Protein AF-D7FXI1-F1 (afdb_monomer)

Organism: Ectocarpus siliculosus (NCBI:txid2880)

Radius of gyration: 15.61 Å; Cα contacts (8 Å, |Δi|>4): 429; chains: 1; bounding box: 53×24×47 Å

Mean predicted aligned error: 4.41 Å

Nearest PDB structures (foldseek):
  6s6q-assembly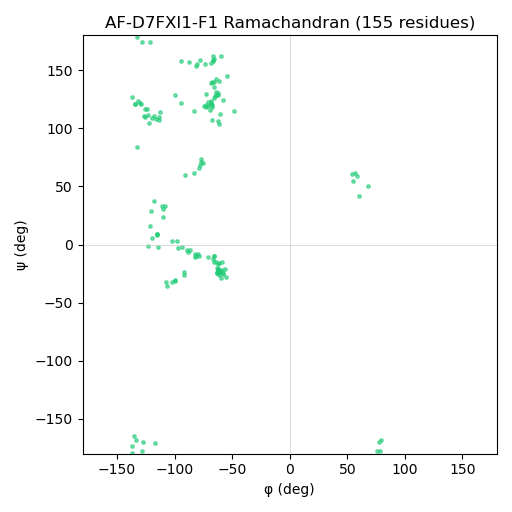2_B  TM=9.957E-01  e=5.526E-11  Arabidopsis thaliana
  3rj0-assembly1_A  TM=9.565E-01  e=4.218E-11  Arabidopsis thaliana
  7odv-assembly1_AAA  TM=9.777E-01  e=1.177E-10  Arabidopsis thaliana
  5gr9-assembly1_B  TM=9.890E-01  e=6.633E-10  Arabidopsis thaliana
  8wed-assembly2_D  TM=7.762E-01  e=1.980E-11  Arabidopsis thaliana

Structure (mmCIF, N/CA/C/O backbone):
data_AF-D7FXI1-F1
#
_entry.id   AF-D7FXI1-F1
#
loop_
_atom_site.group_PDB
_atom_site.id
_atom_site.type_symbol
_atom_site.label_atom_id
_atom_site.label_alt_id
_atom_site.label_comp_id
_atom_site.label_asym_id
_atom_site.label_entity_id
_atom_site.label_seq_id
_atom_site.pdbx_PDB_ins_code
_atom_site.Cartn_x
_atom_site.Cartn_y
_atom_site.Cartn_z
_atom_site.occupancy
_atom_site.B_iso_or_equiv
_atom_site.auth_seq_id
_atom_site.auth_comp_id
_atom_site.auth_asym_id
_atom_site.auth_atom_id
_atom_site.pdbx_PDB_model_num
ATOM 1 N N . MET A 1 1 ? 35.732 -11.806 -15.059 1.00 38.88 1 MET A N 1
ATOM 2 C CA . MET A 1 1 ? 34.429 -11.853 -15.757 1.00 38.88 1 MET A CA 1
ATOM 3 C C . MET A 1 1 ? 33.362 -11.386 -14.783 1.00 38.88 1 MET A C 1
ATOM 5 O O . MET A 1 1 ? 32.902 -12.165 -13.957 1.00 38.88 1 MET A O 1
ATOM 9 N N . SER A 1 2 ? 33.069 -10.089 -14.802 1.00 42.66 2 SER A N 1
ATOM 10 C CA . SER A 1 2 ? 32.024 -9.452 -14.003 1.00 42.66 2 SER A CA 1
ATOM 11 C C . SER A 1 2 ? 30.661 -9.905 -14.518 1.00 42.66 2 SER A C 1
ATOM 13 O O . SER A 1 2 ? 30.314 -9.650 -15.668 1.00 42.66 2 SER A O 1
ATOM 15 N N . ARG A 1 3 ? 29.899 -10.621 -13.687 1.00 44.31 3 ARG A N 1
ATOM 16 C CA . ARG A 1 3 ? 28.478 -10.853 -13.945 1.00 44.31 3 ARG A CA 1
ATOM 17 C C . ARG A 1 3 ? 27.782 -9.504 -13.803 1.00 44.31 3 ARG A C 1
ATOM 19 O O . ARG A 1 3 ? 27.664 -9.003 -12.690 1.00 44.31 3 ARG A O 1
ATOM 26 N N . GLU A 1 4 ? 27.366 -8.914 -14.916 1.00 43.38 4 GLU A N 1
ATOM 27 C CA . GLU A 1 4 ? 26.369 -7.850 -14.890 1.00 43.38 4 GLU A CA 1
ATOM 28 C C . GLU A 1 4 ? 25.095 -8.453 -14.297 1.00 43.38 4 GLU A C 1
ATOM 30 O O . GLU A 1 4 ? 24.415 -9.272 -14.921 1.00 43.38 4 GLU A O 1
ATOM 35 N N . PHE A 1 5 ? 24.820 -8.130 -13.035 1.00 47.84 5 PHE A N 1
ATOM 36 C CA . PHE A 1 5 ? 23.515 -8.375 -12.452 1.00 47.84 5 PHE A CA 1
ATOM 37 C C . PHE A 1 5 ? 22.519 -7.574 -13.291 1.00 47.84 5 PHE A C 1
ATOM 39 O O . PHE A 1 5 ? 22.567 -6.348 -13.314 1.00 47.84 5 PHE A O 1
ATOM 46 N N . ARG A 1 6 ? 21.646 -8.258 -14.037 1.00 53.75 6 ARG A N 1
ATOM 47 C CA . ARG A 1 6 ? 20.479 -7.599 -14.619 1.00 53.75 6 ARG A CA 1
ATOM 48 C C . ARG A 1 6 ? 19.633 -7.104 -13.450 1.00 53.75 6 ARG A C 1
ATOM 50 O O . ARG A 1 6 ? 19.018 -7.916 -12.764 1.00 53.75 6 ARG A O 1
ATOM 57 N N . ASN A 1 7 ? 19.648 -5.796 -13.230 1.00 55.88 7 ASN A N 1
ATOM 58 C CA . ASN A 1 7 ? 18.739 -5.087 -12.338 1.00 55.88 7 ASN A CA 1
ATOM 59 C C . ASN A 1 7 ? 17.300 -5.539 -12.648 1.00 55.88 7 ASN A C 1
ATOM 61 O O . ASN A 1 7 ? 16.819 -5.344 -13.767 1.00 55.88 7 ASN A O 1
ATOM 65 N N . CYS A 1 8 ? 16.639 -6.206 -11.699 1.00 80.31 8 CYS A N 1
ATOM 66 C CA . CYS A 1 8 ? 15.283 -6.742 -11.853 1.00 80.31 8 CYS A CA 1
ATOM 67 C C . CYS A 1 8 ? 14.268 -5.690 -11.396 1.00 80.31 8 CYS A C 1
ATOM 69 O O . CYS A 1 8 ? 13.505 -5.908 -10.465 1.00 80.31 8 CYS A O 1
ATOM 71 N N . HIS A 1 9 ? 14.276 -4.525 -12.038 1.00 91.19 9 HIS A N 1
ATOM 72 C CA . HIS A 1 9 ? 13.365 -3.437 -11.687 1.00 91.19 9 HIS A CA 1
ATOM 73 C C . HIS A 1 9 ? 12.040 -3.567 -12.441 1.00 91.19 9 HIS A C 1
ATOM 75 O O . HIS A 1 9 ? 11.977 -4.166 -13.519 1.00 91.19 9 HIS A O 1
ATOM 81 N N . ILE A 1 10 ? 10.983 -2.957 -11.904 1.00 94.94 10 ILE A N 1
ATOM 82 C CA . ILE A 1 10 ? 9.711 -2.812 -12.617 1.00 94.94 10 ILE A CA 1
ATOM 83 C C . ILE A 1 10 ? 9.916 -1.792 -13.754 1.00 94.94 10 ILE A C 1
ATOM 85 O O . ILE A 1 10 ? 10.260 -0.640 -13.481 1.00 94.94 10 ILE A O 1
ATOM 89 N N . PRO A 1 11 ? 9.726 -2.168 -15.032 1.00 94.94 11 PRO A N 1
ATOM 90 C CA . PRO A 1 11 ? 9.913 -1.234 -16.132 1.00 94.94 11 PRO A CA 1
ATOM 91 C C . PRO A 1 11 ? 8.764 -0.223 -16.176 1.00 94.94 11 PRO A C 1
ATOM 93 O O . PRO A 1 11 ? 7.593 -0.601 -16.205 1.00 94.94 11 PRO A O 1
ATOM 96 N N . ARG A 1 12 ? 9.098 1.071 -16.250 1.00 96.12 12 ARG A N 1
ATOM 97 C CA . ARG A 1 12 ? 8.115 2.170 -16.332 1.00 96.12 12 ARG A CA 1
ATOM 98 C C . ARG A 1 12 ? 7.126 2.035 -17.494 1.00 96.12 12 ARG A C 1
ATOM 100 O O . ARG A 1 12 ? 5.996 2.487 -17.390 1.00 96.12 12 ARG A O 1
ATOM 107 N N . GLN A 1 13 ? 7.537 1.365 -18.573 1.00 96.94 13 GLN A N 1
ATOM 108 C CA . GLN A 1 13 ? 6.730 1.113 -19.770 1.00 96.94 13 GLN A CA 1
ATOM 109 C C . GLN A 1 13 ? 5.490 0.258 -19.483 1.00 96.94 13 GLN A C 1
ATOM 111 O O . GLN A 1 13 ? 4.565 0.243 -20.286 1.00 96.94 13 GLN A O 1
ATOM 116 N N . LEU A 1 14 ? 5.430 -0.437 -18.339 1.00 96.19 14 LEU A N 1
ATOM 117 C CA . LEU A 1 14 ? 4.184 -1.079 -17.921 1.00 96.19 14 LEU A CA 1
ATOM 118 C C . LEU A 1 14 ? 3.050 -0.066 -17.754 1.00 96.19 14 LEU A C 1
ATOM 120 O O . LEU A 1 14 ? 1.912 -0.438 -17.996 1.00 96.19 14 LEU A O 1
ATOM 124 N N . GLY A 1 15 ? 3.348 1.194 -17.421 1.00 95.69 15 GLY A N 1
ATOM 125 C CA . GLY A 1 15 ? 2.360 2.271 -17.339 1.00 95.69 15 GLY A CA 1
ATOM 126 C C . GLY A 1 15 ? 1.681 2.621 -18.667 1.00 95.69 15 GLY A C 1
ATOM 127 O O . GLY A 1 15 ? 0.631 3.256 -18.657 1.00 95.69 15 GLY A O 1
ATOM 128 N N . ASP A 1 16 ? 2.227 2.177 -19.804 1.00 97.31 16 ASP A N 1
ATOM 129 C CA . ASP A 1 16 ? 1.644 2.422 -21.130 1.00 97.31 16 ASP A CA 1
ATOM 130 C C . ASP A 1 16 ? 0.524 1.416 -21.471 1.00 97.31 16 ASP A C 1
ATOM 132 O O . ASP A 1 16 ? -0.189 1.566 -22.465 1.00 97.31 16 ASP A O 1
ATOM 136 N N . LEU A 1 17 ? 0.336 0.379 -20.645 1.00 96.62 17 LEU A N 1
ATOM 137 C CA . LEU A 1 17 ? -0.653 -0.679 -20.852 1.00 96.62 17 LEU A CA 1
ATOM 138 C C . LEU A 1 17 ? -2.043 -0.253 -20.355 1.00 96.62 17 LEU A C 1
ATOM 140 O O . LEU A 1 17 ? -2.614 -0.884 -19.474 1.00 96.62 17 LEU A O 1
ATOM 144 N N . GLY A 1 18 ? -2.618 0.804 -20.931 1.00 93.44 18 GLY A N 1
ATOM 145 C CA . GLY A 1 18 ? -3.852 1.437 -20.430 1.00 93.44 18 GLY A CA 1
ATOM 146 C C . GLY A 1 18 ? -5.102 0.543 -20.331 1.00 93.44 18 GLY A C 1
ATOM 147 O O . GLY A 1 18 ? -6.059 0.923 -19.664 1.00 93.44 18 GLY A O 1
ATOM 148 N N . ALA A 1 19 ? -5.102 -0.637 -20.962 1.00 97.69 19 ALA A N 1
ATOM 149 C CA . ALA A 1 19 ? -6.176 -1.634 -20.873 1.00 97.69 19 ALA A CA 1
ATOM 150 C C . ALA A 1 19 ? -5.898 -2.759 -19.853 1.00 97.69 19 ALA A C 1
ATOM 152 O O . ALA A 1 19 ? -6.658 -3.721 -19.775 1.00 97.69 19 ALA A O 1
ATOM 153 N N . LEU A 1 20 ? -4.785 -2.698 -19.117 1.00 98.25 20 LEU A N 1
ATOM 154 C CA . LEU A 1 20 ? -4.403 -3.735 -18.167 1.00 98.25 20 LEU A CA 1
ATOM 155 C C . LEU A 1 20 ? -5.297 -3.678 -16.924 1.00 98.25 20 LEU A C 1
ATOM 157 O O . LEU A 1 20 ? -5.278 -2.697 -16.189 1.00 98.25 20 LEU A O 1
ATOM 161 N N . GLU A 1 21 ? -6.030 -4.759 -16.667 1.00 98.56 21 GLU A N 1
ATOM 162 C CA . GLU A 1 21 ? -6.908 -4.882 -15.493 1.00 98.56 21 GLU A CA 1
ATOM 163 C C . GLU A 1 21 ? -6.205 -5.531 -14.295 1.00 98.56 21 GLU A C 1
ATOM 165 O O . GLU A 1 21 ? -6.545 -5.279 -13.142 1.00 98.56 21 GLU A O 1
ATOM 170 N N . THR A 1 22 ? -5.191 -6.363 -14.539 1.00 98.69 22 THR A N 1
ATOM 171 C CA . THR A 1 22 ? -4.444 -7.052 -13.482 1.00 98.69 22 THR A CA 1
ATOM 172 C C . THR A 1 22 ? -2.950 -7.023 -13.764 1.00 98.69 22 THR A C 1
ATOM 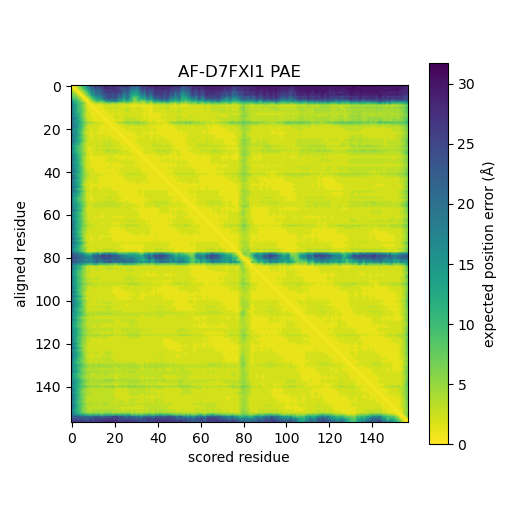174 O O . THR A 1 22 ? -2.497 -7.472 -14.816 1.00 98.69 22 THR A O 1
ATOM 177 N N . LEU A 1 23 ? -2.176 -6.565 -12.781 1.00 98.50 23 LEU A N 1
ATOM 178 C CA . LEU A 1 23 ? -0.721 -6.628 -12.770 1.00 98.50 23 LEU A CA 1
ATOM 179 C C . LEU A 1 23 ? -0.266 -7.401 -11.532 1.00 98.50 23 LEU A C 1
ATOM 181 O O . LEU A 1 23 ? -0.290 -6.889 -10.412 1.00 98.50 23 LEU A O 1
ATOM 185 N N . ASN A 1 24 ? 0.162 -8.646 -11.738 1.00 98.38 24 ASN A N 1
ATOM 186 C CA . ASN A 1 24 ? 0.680 -9.497 -10.674 1.00 98.38 24 ASN A CA 1
ATOM 18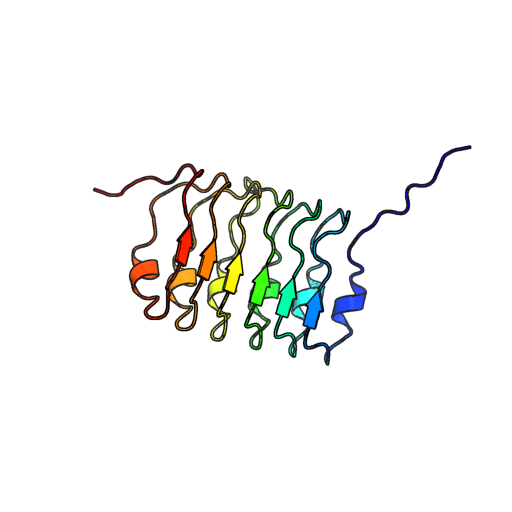7 C C . ASN A 1 24 ? 2.170 -9.772 -10.885 1.00 98.38 24 ASN A C 1
ATOM 189 O O . ASN A 1 24 ? 2.554 -10.544 -11.760 1.00 98.38 24 ASN A O 1
ATOM 193 N N . LEU A 1 25 ? 2.990 -9.141 -10.053 1.00 97.81 25 LEU A N 1
ATOM 194 C CA . LEU A 1 25 ? 4.438 -9.312 -9.985 1.00 97.81 25 LEU A CA 1
ATOM 195 C C . LEU A 1 25 ? 4.886 -9.775 -8.590 1.00 97.81 25 LEU A C 1
ATOM 197 O O . LEU A 1 25 ? 6.069 -9.682 -8.249 1.00 97.81 25 LEU A O 1
ATOM 201 N N . GLY A 1 26 ? 3.955 -10.259 -7.764 1.00 97.38 26 GLY A N 1
ATOM 202 C CA . GLY A 1 26 ? 4.268 -10.701 -6.413 1.00 97.38 26 GLY A CA 1
ATOM 203 C C . GLY A 1 26 ? 5.162 -11.944 -6.386 1.00 97.38 26 GLY A C 1
ATOM 204 O O . GLY A 1 26 ? 5.210 -12.700 -7.356 1.00 97.38 26 GLY A O 1
ATOM 205 N N . PHE A 1 27 ? 5.843 -12.171 -5.261 1.00 97.44 27 PHE A N 1
ATOM 206 C CA . PHE A 1 27 ? 6.736 -13.320 -5.037 1.00 97.44 27 PHE A CA 1
ATOM 207 C C . PHE A 1 27 ? 7.908 -13.403 -6.024 1.00 97.44 27 PHE A C 1
ATOM 209 O O . PHE A 1 27 ? 8.275 -14.482 -6.496 1.00 97.44 27 PHE A O 1
ATOM 216 N N . ASN A 1 28 ? 8.517 -12.260 -6.325 1.00 96.50 28 ASN A N 1
ATOM 217 C CA . ASN A 1 28 ? 9.703 -12.180 -7.168 1.00 96.50 28 ASN A CA 1
ATOM 218 C C . ASN A 1 28 ? 10.899 -11.628 -6.374 1.00 96.50 28 ASN A C 1
ATOM 220 O O . ASN A 1 28 ? 10.895 -11.523 -5.149 1.00 96.50 28 ASN A O 1
ATOM 224 N N . LYS A 1 29 ? 11.987 -11.334 -7.086 1.00 95.56 29 LYS A N 1
ATOM 225 C CA . LYS A 1 29 ? 13.181 -10.676 -6.538 1.00 95.56 29 LYS A CA 1
ATOM 226 C C . LYS A 1 29 ? 13.325 -9.266 -7.106 1.00 95.56 29 LYS A C 1
ATOM 228 O O . LYS A 1 29 ? 14.447 -8.843 -7.369 1.00 95.56 29 LYS A O 1
ATOM 233 N N . LEU A 1 30 ? 12.197 -8.601 -7.371 1.00 96.00 30 LEU A N 1
ATOM 234 C CA . LEU A 1 30 ? 12.215 -7.268 -7.954 1.00 96.00 30 LEU A CA 1
ATOM 235 C C . LEU A 1 30 ? 12.795 -6.273 -6.956 1.00 96.00 30 LEU A C 1
ATOM 237 O O . LEU A 1 30 ? 12.505 -6.357 -5.763 1.00 96.00 30 LEU A O 1
ATOM 241 N N . ASP A 1 31 ? 13.612 -5.358 -7.451 1.00 94.31 31 ASP A N 1
ATOM 242 C CA . ASP A 1 31 ? 14.301 -4.332 -6.678 1.00 94.31 31 ASP A CA 1
ATOM 243 C C . ASP A 1 31 ? 14.068 -2.934 -7.269 1.00 94.31 31 ASP A C 1
ATOM 245 O O . ASP A 1 31 ? 13.428 -2.769 -8.311 1.00 94.31 31 ASP A O 1
ATOM 249 N N . GLY A 1 32 ? 14.560 -1.913 -6.570 1.00 93.25 32 GLY A N 1
ATOM 250 C CA . GLY A 1 32 ? 14.354 -0.517 -6.943 1.00 93.25 32 GLY A CA 1
ATOM 251 C C . GLY A 1 32 ? 12.965 0.012 -6.578 1.00 93.25 32 GLY A C 1
ATOM 252 O O . GLY A 1 32 ? 12.213 -0.612 -5.831 1.00 93.25 32 GLY A O 1
ATOM 253 N N . ALA A 1 33 ? 12.651 1.203 -7.087 1.00 95.00 33 ALA A N 1
ATOM 254 C CA . ALA A 1 33 ? 11.418 1.912 -6.761 1.00 95.00 33 ALA A CA 1
ATOM 255 C C . ALA A 1 33 ? 10.212 1.429 -7.570 1.00 95.00 33 ALA A C 1
ATOM 257 O O . ALA A 1 33 ? 10.344 0.979 -8.710 1.00 95.00 33 ALA A O 1
ATOM 258 N N . ILE A 1 34 ? 9.021 1.596 -6.993 1.00 96.81 34 ILE A N 1
ATOM 259 C CA . ILE A 1 34 ? 7.762 1.460 -7.729 1.00 96.81 34 ILE A CA 1
ATOM 260 C C . ILE A 1 34 ? 7.669 2.641 -8.716 1.00 96.81 34 ILE A C 1
ATOM 262 O O . ILE A 1 34 ? 7.695 3.791 -8.274 1.00 96.81 34 ILE A O 1
ATOM 266 N N . PRO A 1 35 ? 7.563 2.408 -10.038 1.00 96.88 35 PRO A N 1
ATOM 267 C CA . PRO A 1 35 ? 7.457 3.490 -11.012 1.00 96.88 35 PRO A CA 1
ATOM 268 C C . PRO A 1 35 ? 6.153 4.269 -10.834 1.00 96.88 35 PRO A C 1
ATOM 270 O O . PRO A 1 35 ? 5.078 3.675 -10.716 1.00 96.88 35 PRO A O 1
ATOM 273 N N . LEU A 1 36 ? 6.230 5.601 -10.869 1.00 97.31 36 LEU A N 1
ATOM 274 C CA . LEU A 1 36 ? 5.046 6.465 -10.790 1.00 97.31 36 LEU A CA 1
ATOM 275 C C . LEU A 1 36 ? 4.105 6.265 -11.985 1.00 97.31 36 LEU A C 1
ATOM 277 O O . LEU A 1 36 ? 2.906 6.499 -11.872 1.00 97.31 36 LEU A O 1
ATOM 281 N N . GLU A 1 37 ? 4.643 5.796 -13.115 1.00 98.31 37 GLU A N 1
ATOM 282 C CA . GLU A 1 37 ? 3.913 5.520 -14.350 1.00 98.31 37 GLU A CA 1
ATOM 283 C C . GLU A 1 37 ? 2.868 4.413 -14.183 1.00 98.31 37 GLU A C 1
ATOM 285 O O . GLU A 1 37 ? 1.913 4.370 -14.953 1.00 98.31 37 GLU A O 1
ATOM 290 N N . LEU A 1 38 ? 2.975 3.561 -13.154 1.00 98.38 38 LEU A N 1
ATOM 291 C CA . LEU A 1 38 ? 1.910 2.604 -12.839 1.00 98.38 38 LEU A CA 1
ATOM 292 C C . LEU A 1 38 ? 0.584 3.293 -12.486 1.00 98.38 38 LEU A C 1
ATOM 294 O O . LEU A 1 38 ? -0.461 2.676 -12.655 1.00 98.38 38 LEU A O 1
ATOM 298 N N . GLY A 1 39 ? 0.604 4.564 -12.066 1.00 97.56 39 GLY A N 1
ATOM 299 C CA . GLY A 1 39 ? -0.606 5.368 -11.865 1.00 97.56 39 GLY A CA 1
ATOM 300 C C . GLY A 1 39 ? -1.376 5.696 -13.151 1.00 97.56 39 GLY A C 1
ATOM 301 O O . GLY A 1 39 ? -2.528 6.109 -13.078 1.00 97.56 39 GLY A O 1
ATOM 302 N N . ASN A 1 40 ? -0.791 5.471 -14.335 1.00 98.12 40 ASN A N 1
ATOM 303 C CA . ASN A 1 40 ? -1.466 5.680 -15.622 1.00 98.12 40 ASN A CA 1
ATOM 304 C C . ASN A 1 40 ? -2.411 4.527 -16.007 1.00 98.12 40 ASN A C 1
ATOM 306 O O . ASN A 1 40 ? -3.151 4.632 -16.988 1.00 98.12 40 ASN A O 1
ATOM 310 N N . LEU A 1 41 ? -2.393 3.418 -15.264 1.00 98.19 41 LEU A N 1
ATOM 311 C CA . LEU A 1 41 ? -3.159 2.210 -15.560 1.00 98.19 41 LEU A CA 1
ATOM 312 C C . LEU A 1 41 ? -4.629 2.352 -15.139 1.00 98.19 41 LE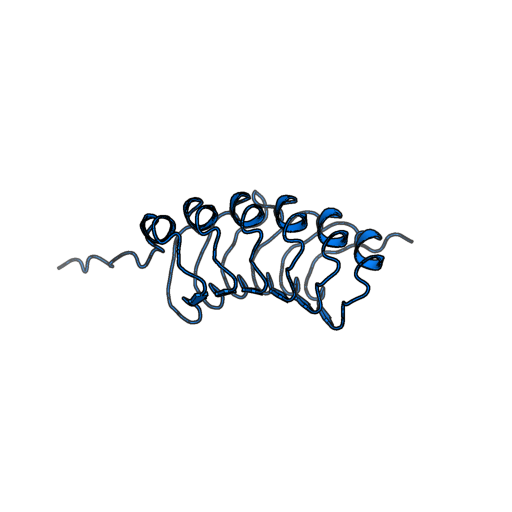U A C 1
ATOM 314 O O . LEU A 1 41 ? -5.103 1.665 -14.243 1.00 98.19 41 LEU A O 1
ATOM 318 N N . ALA A 1 42 ? -5.371 3.247 -15.790 1.00 96.56 42 ALA A N 1
ATOM 319 C CA . ALA A 1 42 ? -6.731 3.621 -15.388 1.00 96.56 42 ALA A CA 1
ATOM 320 C C . ALA A 1 42 ? -7.738 2.450 -15.314 1.00 96.56 42 ALA A C 1
ATOM 322 O O . ALA A 1 42 ? -8.718 2.544 -14.577 1.00 96.56 42 ALA A O 1
ATOM 323 N N . ALA A 1 43 ? -7.507 1.361 -16.057 1.00 98.38 43 ALA A N 1
ATOM 324 C CA . ALA A 1 43 ? -8.336 0.152 -16.032 1.00 98.38 43 ALA A CA 1
ATOM 325 C C . ALA A 1 43 ? -7.943 -0.860 -14.936 1.00 98.38 43 ALA A C 1
ATOM 327 O O . ALA A 1 43 ? -8.611 -1.883 -14.788 1.00 98.38 43 ALA A O 1
ATOM 328 N N . LEU A 1 44 ? -6.865 -0.612 -14.183 1.00 98.75 44 LEU A N 1
ATOM 329 C CA . LEU A 1 44 ? -6.292 -1.584 -13.257 1.00 98.75 44 LEU A CA 1
ATOM 330 C C . LEU A 1 44 ? -7.196 -1.801 -12.044 1.00 98.75 44 LEU A C 1
ATOM 332 O O . LEU A 1 44 ? -7.482 -0.875 -11.290 1.00 98.75 44 LEU A O 1
ATOM 336 N N . GLN A 1 45 ? -7.577 -3.056 -11.838 1.00 98.81 45 GLN A N 1
ATOM 337 C CA . GLN A 1 45 ? -8.406 -3.531 -10.732 1.00 98.81 45 GLN A CA 1
ATOM 338 C C . GLN A 1 45 ? -7.565 -4.227 -9.658 1.00 98.81 45 GLN A C 1
ATOM 340 O O . GLN A 1 45 ? -7.864 -4.126 -8.469 1.00 98.81 45 GLN A O 1
ATOM 345 N N . ALA A 1 46 ? -6.474 -4.892 -10.047 1.00 98.88 46 ALA A N 1
ATOM 346 C CA . ALA A 1 46 ? -5.596 -5.589 -9.113 1.00 98.88 46 ALA A CA 1
ATOM 347 C C . ALA A 1 46 ? -4.114 -5.305 -9.381 1.00 98.88 46 ALA A C 1
ATOM 349 O O . ALA A 1 46 ? -3.583 -5.633 -10.445 1.00 98.88 46 ALA A O 1
ATOM 350 N N . LEU A 1 47 ? -3.432 -4.764 -8.370 1.00 98.88 47 LEU A N 1
ATOM 351 C CA . LEU A 1 47 ? -1.988 -4.562 -8.346 1.00 98.88 47 LEU A CA 1
ATOM 352 C C . LEU A 1 47 ? -1.368 -5.372 -7.205 1.00 98.88 47 LEU A C 1
ATOM 354 O O . LEU A 1 47 ? -1.538 -5.047 -6.027 1.00 98.88 47 LEU A O 1
ATOM 358 N N . ASN A 1 48 ? -0.615 -6.415 -7.553 1.00 98.81 48 ASN A N 1
ATOM 359 C CA . ASN A 1 48 ? 0.137 -7.212 -6.590 1.00 98.81 48 ASN A CA 1
ATOM 360 C C . ASN A 1 48 ? 1.641 -7.096 -6.842 1.00 98.81 48 ASN A C 1
ATOM 362 O O . ASN A 1 48 ? 2.163 -7.680 -7.790 1.00 98.81 48 ASN A O 1
ATOM 366 N N . LEU A 1 49 ? 2.329 -6.382 -5.954 1.00 98.62 49 LEU A N 1
ATOM 367 C CA . LEU A 1 49 ? 3.787 -6.245 -5.910 1.00 98.62 49 LEU A CA 1
ATOM 368 C C . LEU A 1 49 ? 4.384 -6.855 -4.631 1.00 98.62 49 LEU A C 1
ATOM 370 O O . LEU A 1 49 ? 5.572 -6.674 -4.352 1.00 98.62 49 LEU A O 1
ATOM 374 N N . GLY A 1 50 ? 3.574 -7.555 -3.832 1.00 98.44 50 GLY A N 1
ATOM 375 C CA . GLY A 1 50 ? 4.002 -8.062 -2.536 1.00 98.44 50 GLY A CA 1
ATOM 376 C C . GLY A 1 50 ? 5.081 -9.143 -2.632 1.00 98.44 50 GLY A C 1
ATOM 377 O O . GLY A 1 50 ? 5.198 -9.822 -3.650 1.00 98.44 50 GLY A O 1
ATOM 378 N N . TRP A 1 51 ? 5.844 -9.341 -1.559 1.00 98.38 51 TRP A N 1
ATOM 379 C CA . TRP A 1 51 ? 6.937 -10.318 -1.492 1.00 98.38 51 TRP A CA 1
ATOM 380 C C . TRP A 1 51 ? 8.008 -10.072 -2.563 1.00 98.38 51 TRP A C 1
ATOM 382 O O . TRP A 1 51 ? 8.275 -10.929 -3.408 1.00 98.38 51 TRP A O 1
ATOM 392 N N . ASN A 1 52 ? 8.606 -8.884 -2.528 1.00 97.81 52 ASN A N 1
ATOM 393 C CA . ASN A 1 52 ? 9.720 -8.470 -3.380 1.00 97.81 52 ASN A CA 1
ATOM 394 C C . ASN A 1 52 ? 10.794 -7.756 -2.529 1.00 97.81 52 ASN A C 1
ATOM 396 O O . ASN A 1 52 ? 10.842 -7.894 -1.307 1.00 97.81 52 ASN A O 1
ATOM 400 N N . GLN A 1 53 ? 11.720 -7.046 -3.171 1.00 96.50 53 GLN A N 1
ATOM 401 C CA . GLN A 1 53 ? 12.750 -6.224 -2.532 1.00 96.50 53 GLN A CA 1
ATOM 402 C C . GLN A 1 53 ? 12.638 -4.753 -2.959 1.00 96.50 53 GLN A C 1
ATOM 404 O O . GLN A 1 53 ? 13.652 -4.054 -3.008 1.00 96.50 53 GLN A O 1
ATOM 409 N N . LEU A 1 54 ? 11.426 -4.302 -3.299 1.00 96.06 54 LEU A N 1
ATOM 410 C CA . LEU A 1 54 ? 11.171 -2.930 -3.731 1.00 96.06 54 LEU A CA 1
ATOM 411 C C . LEU A 1 54 ? 11.481 -1.961 -2.592 1.00 96.06 54 LEU A C 1
ATOM 413 O O . LEU A 1 54 ? 11.204 -2.265 -1.433 1.00 96.06 54 LEU A O 1
ATOM 417 N N . SER A 1 55 ? 12.045 -0.810 -2.927 1.00 94.12 55 SER A N 1
ATOM 418 C CA . SER A 1 55 ? 12.455 0.226 -1.978 1.00 94.12 55 SER A CA 1
ATOM 419 C C . SER A 1 55 ? 11.982 1.607 -2.424 1.00 94.12 55 SER A C 1
ATOM 421 O O . SER A 1 55 ? 11.359 1.747 -3.476 1.00 94.12 55 SER A O 1
ATOM 423 N N . GLY A 1 56 ? 12.262 2.643 -1.638 1.00 92.81 56 GLY A N 1
ATOM 424 C CA . GLY A 1 56 ? 11.762 3.982 -1.920 1.00 92.81 56 GLY A CA 1
ATOM 425 C C . GLY A 1 56 ? 10.305 4.163 -1.493 1.00 92.81 56 GLY A C 1
ATOM 426 O O . GLY A 1 56 ? 9.703 3.326 -0.813 1.00 92.81 56 GLY A O 1
ATOM 427 N N . HIS A 1 57 ? 9.725 5.275 -1.940 1.00 94.44 57 HIS A N 1
ATOM 428 C CA . HIS A 1 57 ? 8.384 5.685 -1.551 1.00 94.44 57 HIS A CA 1
ATOM 429 C C . HIS A 1 57 ? 7.279 4.967 -2.327 1.00 94.44 57 HIS A C 1
ATOM 431 O O . HIS A 1 57 ? 7.452 4.561 -3.477 1.00 94.44 57 HIS A O 1
ATOM 437 N N . ILE A 1 58 ? 6.096 4.894 -1.716 1.00 96.75 58 ILE A N 1
ATOM 438 C CA . ILE A 1 58 ? 4.861 4.544 -2.425 1.00 96.75 58 ILE A CA 1
ATOM 439 C C . ILE A 1 58 ? 4.475 5.750 -3.301 1.00 96.75 58 ILE A C 1
ATOM 441 O O . ILE A 1 58 ? 4.248 6.835 -2.757 1.00 96.75 58 ILE A O 1
ATOM 445 N N . PRO A 1 59 ? 4.378 5.621 -4.637 1.00 96.12 59 PRO A N 1
ATOM 446 C CA . PRO A 1 59 ? 4.004 6.741 -5.492 1.00 96.12 59 PRO A CA 1
ATOM 447 C C . PRO A 1 59 ? 2.571 7.190 -5.209 1.00 96.12 59 PRO A C 1
ATOM 449 O O . PRO A 1 59 ? 1.636 6.392 -5.276 1.00 96.12 59 PRO A O 1
ATOM 452 N N . ARG A 1 60 ? 2.374 8.488 -4.960 1.00 96.88 60 ARG A N 1
ATOM 453 C CA . ARG A 1 60 ? 1.035 9.072 -4.756 1.00 96.88 60 ARG A CA 1
ATOM 454 C C . ARG A 1 60 ? 0.086 8.854 -5.939 1.00 96.88 60 ARG A C 1
ATOM 456 O O . ARG A 1 60 ? -1.122 8.812 -5.750 1.00 96.88 60 ARG A O 1
ATOM 463 N N . GLN A 1 61 ? 0.640 8.681 -7.141 1.00 98.12 61 GLN A N 1
ATOM 464 C CA . GLN A 1 61 ? -0.081 8.414 -8.387 1.00 98.12 61 GLN A CA 1
ATOM 465 C C . GLN A 1 61 ? -0.847 7.089 -8.342 1.00 98.12 61 GLN A C 1
ATOM 467 O O . GLN A 1 61 ? -1.814 6.921 -9.075 1.00 98.12 61 GLN A O 1
ATOM 472 N N . LEU A 1 62 ? -0.480 6.158 -7.451 1.00 98.31 62 LEU A N 1
ATOM 473 C CA . LEU A 1 62 ? -1.302 4.969 -7.223 1.00 98.31 62 LEU A CA 1
ATOM 474 C C . LEU A 1 62 ? -2.700 5.326 -6.699 1.00 98.31 62 LEU A C 1
ATOM 476 O O . LEU A 1 62 ? -3.617 4.544 -6.904 1.00 98.31 62 LEU A O 1
ATOM 480 N N . GLY A 1 63 ? -2.883 6.499 -6.082 1.00 97.88 63 GLY A N 1
ATOM 481 C CA . GLY A 1 63 ? -4.189 7.026 -5.681 1.00 97.88 63 GLY A CA 1
ATOM 482 C C . GLY A 1 63 ? -5.084 7.478 -6.842 1.00 97.88 63 GLY A C 1
ATOM 483 O O . GLY A 1 63 ? -6.267 7.727 -6.621 1.00 97.88 63 GLY A O 1
ATOM 484 N N . ASP A 1 64 ? -4.556 7.565 -8.067 1.00 97.81 64 ASP A N 1
ATOM 485 C CA . ASP A 1 64 ? -5.324 7.933 -9.265 1.00 97.81 64 ASP A CA 1
ATOM 486 C C . ASP A 1 64 ? -5.958 6.703 -9.957 1.00 97.81 64 ASP A C 1
ATOM 488 O O . ASP A 1 64 ? -6.749 6.842 -10.893 1.00 97.81 64 ASP A O 1
ATOM 492 N N . LEU A 1 65 ? -5.671 5.489 -9.468 1.00 98.25 65 LEU A N 1
ATOM 493 C CA . LEU A 1 65 ? -6.201 4.223 -9.984 1.00 98.25 65 LEU A CA 1
ATOM 494 C C . LEU A 1 65 ? -7.649 3.988 -9.526 1.00 98.25 65 LEU A C 1
ATOM 496 O O . LEU A 1 65 ? -7.937 3.123 -8.703 1.00 98.25 65 LEU A O 1
ATOM 500 N N . GLY A 1 66 ? -8.587 4.766 -10.065 1.00 97.25 66 GLY A N 1
ATOM 501 C CA . GLY A 1 66 ? -9.989 4.779 -9.625 1.00 97.25 66 GLY A CA 1
ATOM 502 C C . GLY A 1 66 ? -10.757 3.454 -9.763 1.00 97.25 66 GLY A C 1
ATOM 503 O O . GLY A 1 66 ? -11.807 3.314 -9.139 1.00 97.25 66 GLY A O 1
ATOM 504 N N . ALA A 1 67 ? -10.254 2.496 -10.549 1.00 98.50 67 ALA A N 1
ATOM 505 C CA . ALA A 1 67 ? -10.820 1.152 -10.696 1.00 98.50 67 ALA A CA 1
ATOM 506 C C . ALA A 1 67 ? -10.194 0.108 -9.748 1.00 98.50 67 ALA A C 1
ATOM 508 O O . ALA A 1 67 ? -10.617 -1.045 -9.761 1.00 98.50 67 ALA A O 1
ATOM 509 N N . LEU A 1 68 ? -9.195 0.484 -8.938 1.00 98.81 68 LEU A N 1
ATOM 510 C CA . LEU A 1 68 ? -8.396 -0.460 -8.163 1.00 98.81 68 LEU A CA 1
ATOM 511 C C . LEU A 1 68 ? -9.166 -1.014 -6.961 1.00 98.81 68 LEU A C 1
ATOM 513 O O . LEU A 1 68 ? -9.526 -0.285 -6.037 1.00 98.81 68 LEU A O 1
ATOM 517 N N . GLU A 1 69 ? -9.351 -2.329 -6.949 1.00 98.88 69 GLU A N 1
ATOM 518 C CA . GLU A 1 69 ? -10.016 -3.085 -5.885 1.00 98.88 69 GLU A CA 1
ATOM 519 C C . GLU A 1 69 ? -9.005 -3.752 -4.943 1.00 98.88 69 GLU A C 1
ATOM 521 O O . GLU A 1 69 ? -9.261 -3.901 -3.747 1.00 98.88 69 GLU A O 1
ATOM 526 N N . THR A 1 70 ? -7.833 -4.132 -5.461 1.00 98.94 70 THR A N 1
ATOM 527 C CA . THR A 1 70 ? -6.779 -4.811 -4.697 1.00 98.94 70 THR A CA 1
ATOM 528 C C . THR A 1 70 ? -5.433 -4.121 -4.876 1.00 98.94 70 THR A C 1
ATOM 530 O O . THR A 1 70 ? -4.889 -4.084 -5.980 1.00 98.94 70 THR A O 1
ATOM 533 N N . LEU A 1 71 ? -4.853 -3.661 -3.765 1.00 98.88 71 LEU A N 1
ATOM 534 C CA . LEU A 1 71 ? -3.487 -3.151 -3.695 1.00 98.88 71 LEU A CA 1
ATOM 535 C C . LEU A 1 71 ? -2.680 -3.939 -2.659 1.00 98.88 71 LEU A C 1
ATOM 537 O O . LEU A 1 71 ? -2.906 -3.830 -1.452 1.00 98.88 71 LEU A O 1
ATOM 541 N N . ASN A 1 72 ? -1.709 -4.723 -3.128 1.00 98.88 72 ASN A N 1
ATOM 542 C CA . ASN A 1 72 ? -0.788 -5.455 -2.265 1.00 98.88 72 ASN A CA 1
ATOM 543 C C . ASN A 1 72 ? 0.661 -5.027 -2.514 1.00 98.88 72 ASN A C 1
ATOM 545 O O . ASN A 1 72 ? 1.250 -5.377 -3.536 1.00 98.88 72 ASN A O 1
ATOM 549 N N . LEU A 1 73 ? 1.236 -4.311 -1.548 1.00 98.62 73 LEU A N 1
ATOM 550 C CA . LEU A 1 73 ? 2.640 -3.890 -1.514 1.00 98.62 73 LEU A CA 1
ATOM 551 C C . LEU A 1 73 ? 3.411 -4.541 -0.350 1.00 98.62 73 LEU A C 1
ATOM 553 O O . LEU A 1 73 ? 4.539 -4.145 -0.052 1.00 98.62 73 LEU A O 1
ATOM 557 N N . GLY A 1 74 ? 2.808 -5.515 0.337 1.00 98.31 74 GLY A N 1
ATOM 558 C CA . GLY A 1 74 ? 3.369 -6.071 1.565 1.00 98.31 74 GLY A CA 1
ATOM 559 C C . GLY A 1 74 ? 4.650 -6.883 1.354 1.00 98.31 74 GLY A C 1
ATOM 560 O O . GLY A 1 74 ? 4.863 -7.437 0.280 1.00 98.31 74 GLY A O 1
ATOM 561 N N . PHE A 1 75 ? 5.481 -7.004 2.388 1.00 98.38 75 PHE A N 1
ATOM 562 C CA . PHE A 1 75 ? 6.764 -7.712 2.365 1.00 98.38 75 PHE A CA 1
ATOM 563 C C . PHE A 1 75 ? 7.708 -7.163 1.285 1.00 98.38 75 PHE A C 1
ATOM 565 O O . PHE A 1 75 ? 8.081 -7.867 0.346 1.00 98.38 75 PHE A O 1
ATOM 572 N N . ASN A 1 76 ? 8.058 -5.886 1.428 1.00 97.75 76 ASN A N 1
ATOM 573 C CA . ASN A 1 76 ? 9.052 -5.162 0.634 1.00 97.75 76 ASN A CA 1
ATOM 574 C C . ASN A 1 76 ? 9.978 -4.367 1.585 1.00 97.75 76 ASN A C 1
ATOM 576 O O . ASN A 1 76 ? 9.990 -4.606 2.791 1.00 97.75 76 ASN A O 1
ATOM 580 N N . LYS A 1 77 ? 10.799 -3.462 1.047 1.00 95.62 77 LYS A N 1
ATOM 581 C CA . LYS A 1 77 ? 11.721 -2.579 1.784 1.00 95.62 77 LYS A CA 1
ATOM 582 C C . LYS A 1 77 ? 11.352 -1.104 1.574 1.00 95.62 77 LYS A C 1
ATOM 584 O O . LYS A 1 77 ? 12.229 -0.266 1.375 1.00 95.62 77 LYS A O 1
ATOM 589 N N . LEU A 1 78 ? 10.054 -0.799 1.504 1.00 95.31 78 LEU A N 1
ATOM 590 C CA . LEU A 1 78 ? 9.576 0.572 1.292 1.00 95.31 78 LEU A CA 1
ATOM 591 C C . LEU A 1 78 ? 9.908 1.402 2.540 1.00 95.31 78 LEU A C 1
ATOM 593 O O . LEU A 1 78 ? 9.456 1.057 3.634 1.00 95.31 78 LEU A O 1
ATOM 597 N N . ASP A 1 79 ? 10.735 2.436 2.379 1.00 81.62 79 ASP A N 1
ATOM 598 C CA . ASP A 1 79 ? 11.458 3.116 3.456 1.00 81.62 79 ASP A CA 1
ATOM 599 C C . ASP A 1 79 ? 10.714 4.347 3.979 1.00 81.62 79 ASP A C 1
ATOM 601 O O . ASP A 1 79 ? 10.381 5.288 3.265 1.00 81.62 79 ASP A O 1
ATOM 605 N N . GLY A 1 80 ? 10.418 4.332 5.274 1.00 59.94 80 GLY A N 1
ATOM 606 C CA . GLY A 1 80 ? 9.389 5.182 5.836 1.00 59.94 80 GLY A CA 1
ATOM 607 C C . GLY A 1 80 ? 9.808 6.536 6.379 1.00 59.94 80 GLY A C 1
ATOM 608 O O . GLY A 1 80 ? 8.937 7.399 6.432 1.00 59.94 80 GLY A O 1
ATOM 609 N N . GLU A 1 81 ? 11.064 6.780 6.782 1.00 49.28 81 GLU A N 1
ATOM 610 C CA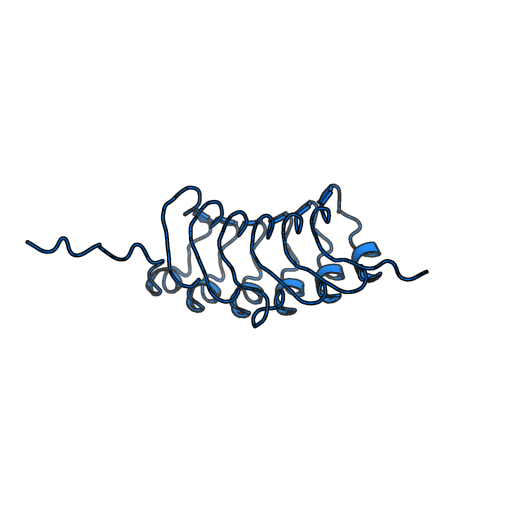 . GLU A 1 81 ? 11.453 8.079 7.391 1.00 49.28 81 GLU A CA 1
ATOM 611 C C . GLU A 1 81 ? 11.290 9.268 6.422 1.00 49.28 81 GLU A C 1
ATOM 613 O O . GLU A 1 81 ? 11.078 10.397 6.861 1.00 49.28 81 GLU A O 1
ATOM 618 N N . LEU A 1 82 ? 11.315 9.015 5.107 1.00 60.59 82 LEU A N 1
ATOM 619 C CA . LEU A 1 82 ? 11.014 9.996 4.054 1.00 60.59 82 LEU A CA 1
ATOM 620 C C . LEU A 1 82 ? 9.744 9.665 3.249 1.00 60.59 82 LEU A C 1
ATOM 622 O O . LEU A 1 82 ? 9.369 10.444 2.371 1.00 60.59 82 LEU A O 1
ATOM 626 N N . SER A 1 83 ? 9.071 8.544 3.531 1.00 68.81 83 SER A N 1
ATOM 627 C CA . SER A 1 83 ? 7.876 8.109 2.803 1.00 68.81 83 SER A CA 1
ATOM 628 C C . SER A 1 83 ? 6.743 7.686 3.744 1.00 68.81 83 SER A C 1
ATOM 630 O O . SER A 1 83 ? 6.548 6.489 3.980 1.00 68.81 83 SER A O 1
ATOM 632 N N . PRO A 1 84 ? 5.931 8.636 4.240 1.00 89.06 84 PRO A N 1
ATOM 633 C CA . PRO A 1 84 ? 4.652 8.292 4.849 1.00 89.06 84 PRO A CA 1
ATOM 634 C C . PRO A 1 84 ? 3.756 7.560 3.840 1.00 89.06 84 PRO A C 1
ATOM 636 O O . PRO A 1 84 ? 3.948 7.647 2.623 1.00 89.06 84 PRO A O 1
ATOM 639 N N . ILE A 1 85 ? 2.735 6.866 4.343 1.00 96.50 85 ILE A N 1
ATOM 640 C CA . ILE A 1 85 ? 1.661 6.350 3.487 1.00 96.50 85 ILE A CA 1
ATOM 641 C C . ILE A 1 85 ? 1.028 7.553 2.752 1.00 96.50 85 ILE A C 1
ATOM 643 O O . ILE A 1 85 ? 0.592 8.491 3.426 1.00 96.50 85 ILE A O 1
ATOM 647 N N . PRO A 1 86 ? 0.958 7.567 1.405 1.00 95.88 86 PRO A N 1
ATOM 648 C CA . PRO A 1 86 ? 0.382 8.691 0.674 1.00 95.88 86 PRO A CA 1
ATOM 649 C C . PRO A 1 86 ? -1.096 8.880 1.013 1.00 95.88 86 PRO A C 1
ATOM 651 O O . PRO A 1 86 ? -1.887 7.935 0.936 1.00 95.88 86 PRO A O 1
ATOM 654 N N . VAL A 1 87 ? -1.484 10.114 1.338 1.00 97.56 87 VAL A N 1
ATOM 655 C CA . VAL A 1 87 ? -2.883 10.471 1.632 1.00 97.56 87 VAL A CA 1
ATOM 656 C C .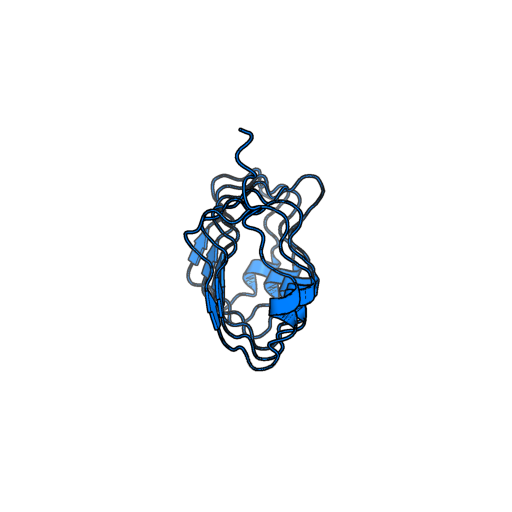 VAL A 1 87 ? -3.791 10.225 0.422 1.00 97.56 87 VAL A C 1
ATOM 658 O O . VAL A 1 87 ? -4.980 9.951 0.567 1.00 97.56 87 VAL A O 1
ATOM 661 N N . GLU A 1 88 ? -3.224 10.268 -0.787 1.00 98.25 88 GLU A N 1
ATOM 662 C CA . GLU A 1 88 ? -3.907 10.013 -2.052 1.00 98.25 88 GLU A CA 1
ATOM 663 C C . GLU A 1 88 ? -4.459 8.590 -2.162 1.00 98.25 88 GLU A C 1
ATOM 665 O O . GLU A 1 88 ? -5.441 8.396 -2.874 1.00 98.25 88 GLU A O 1
ATOM 670 N N . LEU A 1 89 ? -3.921 7.613 -1.418 1.00 98.38 89 LEU A N 1
ATOM 671 C CA . LEU A 1 89 ? -4.511 6.271 -1.372 1.00 98.38 89 LEU A CA 1
ATOM 672 C C . LEU A 1 89 ? -5.949 6.286 -0.831 1.00 98.38 89 LEU A C 1
ATOM 674 O O . LEU A 1 89 ? -6.731 5.410 -1.182 1.00 98.38 89 LEU A O 1
ATOM 678 N N . GLY A 1 90 ? -6.336 7.308 -0.056 1.00 98.00 90 GLY A N 1
ATOM 679 C CA . GLY A 1 90 ? -7.719 7.521 0.385 1.00 98.00 90 GLY A CA 1
ATOM 680 C C . GLY A 1 90 ? -8.712 7.838 -0.744 1.00 98.00 90 GLY A C 1
ATOM 681 O O . GLY A 1 90 ? -9.918 7.835 -0.511 1.00 98.00 90 GLY A O 1
ATOM 682 N N . ARG A 1 91 ? -8.244 8.100 -1.975 1.00 98.44 91 ARG A N 1
ATOM 683 C CA . ARG A 1 91 ? -9.098 8.352 -3.154 1.00 98.44 91 ARG A CA 1
ATOM 684 C C . ARG A 1 91 ? -9.603 7.080 -3.833 1.00 98.44 91 ARG A C 1
ATOM 686 O O . ARG A 1 91 ? -10.483 7.169 -4.688 1.00 98.44 91 ARG A O 1
ATOM 693 N N . LEU A 1 92 ? -9.071 5.912 -3.470 1.00 98.56 92 LEU A N 1
ATOM 694 C CA . LEU A 1 92 ? -9.386 4.626 -4.093 1.00 98.56 92 LEU A CA 1
ATOM 695 C C . LEU A 1 92 ? -10.770 4.120 -3.655 1.00 98.56 92 LEU A C 1
ATOM 697 O O . LEU A 1 92 ? -10.904 3.164 -2.900 1.00 98.56 92 LEU A O 1
ATOM 701 N N . ALA A 1 93 ? -11.826 4.788 -4.121 1.00 96.69 93 ALA A N 1
ATOM 702 C CA . ALA A 1 93 ? -13.194 4.631 -3.626 1.00 96.69 93 ALA A CA 1
ATOM 703 C C . ALA A 1 93 ? -13.765 3.204 -3.740 1.00 96.69 93 ALA A C 1
ATOM 705 O O . ALA A 1 93 ? -14.713 2.865 -3.028 1.00 96.69 93 ALA A O 1
ATOM 706 N N . VAL A 1 94 ? -13.207 2.378 -4.631 1.00 98.56 94 VAL A N 1
ATOM 707 C CA . VAL A 1 94 ? -13.625 0.985 -4.841 1.00 98.56 94 VAL A CA 1
ATOM 708 C C . VAL A 1 94 ? -12.693 -0.049 -4.200 1.00 98.56 94 VAL A C 1
ATOM 710 O O . VAL A 1 94 ? -12.952 -1.240 -4.334 1.00 98.56 94 VAL A O 1
ATOM 713 N N . LEU A 1 95 ? -11.654 0.383 -3.475 1.00 98.81 95 LEU A N 1
ATOM 714 C CA . LEU A 1 95 ? -10.662 -0.507 -2.875 1.00 98.81 95 LEU A CA 1
ATOM 715 C C . LEU A 1 95 ? -11.291 -1.411 -1.809 1.00 98.81 95 LEU A C 1
ATOM 717 O O . LEU A 1 95 ? -11.946 -0.941 -0.880 1.00 98.81 95 LEU A O 1
ATOM 721 N N . VAL A 1 96 ? -11.042 -2.712 -1.936 1.00 98.94 96 VAL A N 1
ATOM 722 C CA . VAL A 1 96 ? -11.525 -3.776 -1.045 1.00 98.94 96 VAL A CA 1
ATOM 723 C C . VAL A 1 96 ? -10.387 -4.311 -0.177 1.00 98.94 96 VAL A C 1
ATOM 725 O O . VAL A 1 96 ? -10.586 -4.623 1.000 1.00 98.94 96 VAL A O 1
ATOM 728 N N . TYR A 1 97 ? -9.179 -4.382 -0.736 1.00 98.94 97 TYR A N 1
ATOM 729 C CA . TYR A 1 97 ? -8.007 -4.942 -0.073 1.00 98.94 97 TYR A CA 1
ATOM 730 C C . TYR A 1 97 ? -6.810 -3.994 -0.164 1.00 98.94 97 TYR A C 1
ATOM 732 O O . TYR A 1 97 ? -6.340 -3.680 -1.260 1.00 98.94 97 TYR A O 1
ATOM 740 N N . LEU A 1 98 ? -6.279 -3.600 0.997 1.00 98.88 98 LEU A N 1
ATOM 741 C CA . LEU A 1 98 ? -5.041 -2.835 1.123 1.00 98.88 98 LEU A CA 1
ATOM 742 C C . LEU A 1 98 ? -4.068 -3.547 2.067 1.00 98.88 98 LEU A C 1
ATOM 744 O O . LEU A 1 98 ? -4.319 -3.668 3.267 1.00 98.88 98 LEU A O 1
ATOM 748 N N . SER 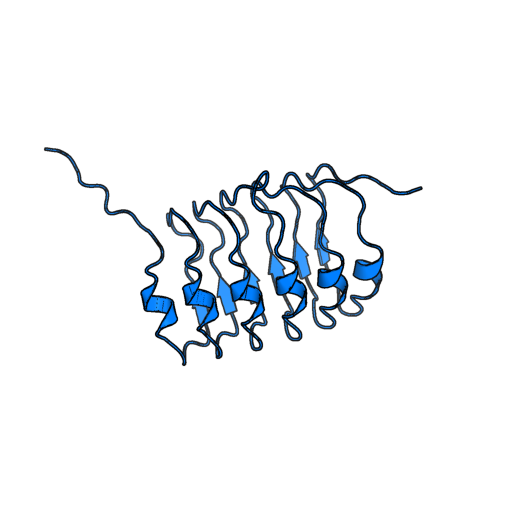A 1 99 ? -2.923 -3.967 1.533 1.00 98.81 99 SER A N 1
ATOM 749 C CA . SER A 1 99 ? -1.823 -4.521 2.325 1.00 98.81 99 SER A CA 1
ATOM 750 C C . SER A 1 99 ? -0.535 -3.748 2.084 1.00 98.81 99 SER A C 1
ATOM 752 O O . SER A 1 99 ? 0.020 -3.770 0.985 1.00 98.81 99 SER A O 1
ATOM 754 N N . LEU A 1 100 ? -0.044 -3.112 3.148 1.00 98.50 100 LEU A N 1
ATOM 755 C CA . LEU A 1 100 ? 1.272 -2.474 3.245 1.00 98.50 100 LEU A CA 1
ATOM 756 C C . LEU A 1 100 ? 2.162 -3.165 4.297 1.00 98.50 100 LEU A C 1
ATOM 758 O O . LEU A 1 100 ? 3.225 -2.655 4.654 1.00 98.50 100 LEU A O 1
ATOM 762 N N . ARG A 1 101 ? 1.721 -4.319 4.813 1.00 98.44 101 ARG A N 1
ATOM 763 C CA . ARG A 1 101 ? 2.378 -5.084 5.879 1.00 98.44 101 ARG A CA 1
ATOM 764 C C . ARG A 1 101 ? 3.837 -5.402 5.563 1.00 98.44 101 ARG A C 1
ATOM 766 O O . ARG A 1 101 ? 4.133 -5.764 4.434 1.00 98.44 101 ARG A O 1
ATOM 773 N N . GLY A 1 102 ? 4.713 -5.417 6.564 1.00 97.69 102 GLY A N 1
ATOM 774 C CA . GLY A 1 102 ? 6.079 -5.927 6.396 1.00 97.69 102 GLY A CA 1
ATOM 775 C C . GLY A 1 102 ? 6.909 -5.036 5.479 1.00 97.69 102 GLY A C 1
ATOM 776 O O . GLY A 1 102 ? 7.484 -5.520 4.509 1.00 97.69 102 GLY A O 1
ATOM 777 N N . ASN A 1 103 ? 6.901 -3.740 5.761 1.00 97.62 103 ASN A N 1
ATOM 778 C CA . ASN A 1 103 ? 7.740 -2.733 5.124 1.00 97.62 103 ASN A CA 1
ATOM 779 C C . ASN A 1 103 ? 8.457 -1.932 6.223 1.00 97.62 103 ASN A C 1
ATOM 781 O O . ASN A 1 103 ? 8.430 -2.297 7.399 1.00 97.62 103 ASN A O 1
ATOM 785 N N . GLU A 1 104 ? 9.110 -0.837 5.852 1.00 95.88 104 GLU A N 1
ATOM 786 C CA . GLU A 1 104 ? 9.817 0.047 6.775 1.00 95.88 104 GLU A CA 1
ATOM 787 C C . GLU A 1 104 ? 9.091 1.401 6.913 1.00 95.88 104 GLU A C 1
ATOM 789 O O . GLU A 1 104 ? 9.716 2.394 7.279 1.00 95.88 104 GLU A O 1
ATOM 794 N N . LEU A 1 105 ? 7.776 1.452 6.636 1.00 96.44 105 LEU A N 1
ATOM 795 C CA . LEU A 1 105 ? 6.965 2.681 6.601 1.00 96.44 105 LEU A CA 1
ATOM 796 C C . LEU A 1 105 ? 6.932 3.382 7.966 1.00 96.44 105 LEU A C 1
ATOM 798 O O . LEU A 1 105 ? 6.799 2.719 8.991 1.00 96.44 105 LEU A O 1
ATOM 802 N N . THR A 1 106 ? 6.992 4.717 7.981 1.00 94.31 106 THR A N 1
ATOM 803 C CA . THR A 1 106 ? 6.947 5.542 9.200 1.00 94.31 106 THR A CA 1
ATOM 804 C C . THR A 1 106 ? 5.881 6.629 9.083 1.00 94.31 106 THR A C 1
ATOM 806 O O . THR A 1 106 ? 5.159 6.717 8.087 1.00 94.31 106 THR A O 1
ATOM 809 N N . GLY A 1 107 ? 5.785 7.466 10.116 1.00 93.81 107 GLY A N 1
ATOM 810 C CA . GLY A 1 107 ? 4.797 8.527 10.200 1.00 93.81 107 GLY A CA 1
ATOM 811 C C . GLY A 1 107 ? 3.418 8.002 10.606 1.00 93.81 107 GLY A C 1
ATOM 812 O O . GLY A 1 107 ? 3.261 6.813 10.907 1.00 93.81 107 GLY A O 1
ATOM 813 N N . PRO A 1 108 ? 2.421 8.897 10.660 1.00 95.62 108 PRO A N 1
ATOM 814 C CA . PRO A 1 108 ? 1.071 8.543 11.062 1.00 95.62 108 PRO A CA 1
ATOM 815 C C . PRO A 1 108 ? 0.338 7.754 9.981 1.00 95.62 108 PRO A C 1
ATOM 817 O O . PRO A 1 108 ? 0.592 7.906 8.786 1.00 95.62 108 PRO A O 1
ATOM 820 N N . ILE A 1 109 ? -0.648 6.967 10.409 1.00 97.38 109 ILE A N 1
ATOM 821 C CA . ILE A 1 109 ? -1.661 6.438 9.497 1.00 97.38 109 ILE A CA 1
ATOM 822 C C . ILE A 1 109 ? -2.482 7.632 8.967 1.00 97.38 109 ILE A C 1
ATOM 824 O O . ILE A 1 109 ? -3.006 8.399 9.778 1.00 97.38 109 ILE A O 1
ATOM 828 N N . PRO A 1 110 ? -2.628 7.817 7.643 1.00 97.19 110 PRO A N 1
ATOM 829 C CA . PRO A 1 110 ? -3.455 8.883 7.090 1.00 97.19 110 PRO A CA 1
ATOM 830 C C . PRO A 1 110 ? -4.924 8.696 7.458 1.00 97.19 110 PRO A C 1
ATOM 832 O O . PRO A 1 110 ? -5.498 7.625 7.237 1.00 97.19 110 PRO A O 1
ATOM 835 N N . LYS A 1 111 ? -5.566 9.752 7.959 1.00 98.06 111 LYS A N 1
ATOM 836 C CA . LYS A 1 111 ? -7.012 9.749 8.232 1.00 98.06 111 LYS A CA 1
ATOM 837 C C . LYS A 1 111 ? -7.845 9.562 6.963 1.00 98.06 111 LYS A C 1
ATOM 839 O O . LYS A 1 111 ? -8.963 9.062 7.020 1.00 98.06 111 LYS A O 1
ATOM 844 N N . GLU A 1 112 ? -7.287 9.931 5.811 1.00 98.44 112 GLU A N 1
ATOM 845 C CA . GLU A 1 112 ? -7.891 9.802 4.487 1.00 98.44 112 GLU A CA 1
ATOM 846 C C . GLU A 1 112 ? -8.183 8.341 4.131 1.00 98.44 112 GLU A C 1
ATOM 848 O O . GLU A 1 112 ? -9.120 8.081 3.379 1.00 98.44 112 GLU A O 1
ATOM 853 N N . LEU A 1 113 ? -7.466 7.376 4.725 1.00 98.50 113 LEU A N 1
ATOM 854 C CA . LEU A 1 113 ? -7.811 5.959 4.582 1.00 98.50 113 LEU A CA 1
ATOM 855 C C . LEU A 1 113 ? -9.214 5.644 5.117 1.00 98.50 113 LEU A C 1
ATOM 857 O O . LEU A 1 113 ? -9.831 4.702 4.638 1.00 98.50 113 LEU A O 1
ATOM 861 N N . GLY A 1 114 ? -9.758 6.450 6.036 1.00 98.06 114 GLY A N 1
ATOM 862 C CA . GLY A 1 114 ? -11.137 6.345 6.520 1.00 98.06 114 GLY A CA 1
ATOM 863 C C . GLY A 1 114 ? -12.215 6.652 5.470 1.00 98.06 114 GLY A C 1
ATOM 864 O O . GLY A 1 114 ? -13.390 6.396 5.716 1.00 98.06 114 GLY A O 1
ATOM 865 N N . ALA A 1 115 ? -11.850 7.178 4.294 1.00 98.25 115 ALA A N 1
ATOM 866 C CA . ALA A 1 115 ? -12.780 7.409 3.184 1.00 98.25 115 ALA A CA 1
ATOM 867 C C . ALA A 1 115 ? -13.064 6.145 2.343 1.00 98.25 115 ALA A C 1
ATOM 869 O O . ALA A 1 115 ? -13.974 6.146 1.508 1.00 98.25 115 ALA A O 1
ATOM 870 N N . LEU A 1 116 ? -12.312 5.057 2.554 1.00 98.44 116 LEU A N 1
ATOM 871 C CA . LEU A 1 116 ? -12.374 3.827 1.759 1.00 98.44 116 LEU A CA 1
ATOM 872 C C . LEU A 1 116 ? -13.580 2.952 2.140 1.00 98.44 116 LEU A C 1
ATOM 874 O O . LEU A 1 116 ? -13.444 1.869 2.697 1.00 98.44 116 LEU A O 1
ATOM 878 N N . SER A 1 117 ? -14.789 3.417 1.827 1.00 97.19 117 SER A N 1
ATOM 879 C CA . SER A 1 117 ? -16.057 2.807 2.270 1.00 97.19 117 SER A CA 1
ATOM 880 C C . SER A 1 117 ? -16.265 1.322 1.915 1.00 97.19 117 SER A C 1
ATOM 882 O O . SER A 1 117 ? -17.074 0.660 2.564 1.00 97.19 117 SER A O 1
ATOM 884 N N . ARG A 1 118 ? -15.550 0.791 0.911 1.00 98.62 118 ARG A N 1
ATOM 885 C CA . ARG A 1 118 ? -15.600 -0.625 0.498 1.00 98.62 118 ARG A CA 1
ATOM 886 C C . ARG A 1 118 ? -14.490 -1.494 1.089 1.00 98.62 118 ARG A C 1
ATOM 888 O O . ARG A 1 118 ? -14.482 -2.697 0.841 1.00 98.62 118 ARG A O 1
ATOM 895 N N . LEU A 1 119 ? -13.564 -0.911 1.848 1.00 98.81 119 LEU A N 1
ATOM 896 C CA . LEU A 1 119 ? -12.387 -1.617 2.330 1.00 98.81 119 LEU A CA 1
ATOM 897 C C . LEU A 1 119 ? -12.787 -2.694 3.336 1.00 98.81 119 LEU A C 1
ATOM 899 O O . LEU A 1 119 ? -13.340 -2.399 4.392 1.00 98.81 119 LEU A O 1
ATOM 903 N N . GLU A 1 120 ? -12.467 -3.943 3.018 1.00 98.88 120 GLU A N 1
ATOM 904 C CA . GLU A 1 120 ? -12.732 -5.092 3.881 1.00 98.88 120 GLU A CA 1
ATOM 905 C C . GLU A 1 120 ? -11.486 -5.524 4.657 1.00 98.88 120 GLU A C 1
ATOM 907 O O . GLU A 1 120 ? -11.592 -6.040 5.772 1.00 98.88 120 GLU A O 1
ATOM 912 N N . THR A 1 121 ? -10.301 -5.319 4.078 1.00 98.94 121 THR A N 1
ATOM 913 C CA . THR A 1 121 ? -9.023 -5.731 4.670 1.00 98.94 121 THR A CA 1
ATOM 914 C C . THR A 1 121 ? -8.015 -4.596 4.637 1.00 98.94 121 THR A C 1
ATOM 916 O O . THR A 1 121 ? -7.670 -4.102 3.563 1.00 98.94 121 THR A O 1
ATOM 919 N N . LEU A 1 122 ? -7.500 -4.242 5.815 1.00 98.88 122 LEU A N 1
ATOM 920 C CA . LEU A 1 122 ? -6.417 -3.283 5.993 1.00 98.88 122 LEU A CA 1
ATOM 921 C C . LEU A 1 122 ? -5.286 -3.906 6.817 1.00 98.88 122 LEU A C 1
ATOM 923 O O . LEU A 1 122 ? -5.426 -4.126 8.024 1.00 98.88 122 LEU A O 1
ATOM 927 N N . TRP A 1 123 ? -4.154 -4.176 6.170 1.00 98.81 123 TRP A N 1
ATOM 928 C CA . TRP A 1 123 ? -2.953 -4.699 6.824 1.00 98.81 123 TRP A CA 1
ATOM 929 C C . TRP A 1 123 ? -1.817 -3.683 6.774 1.00 98.81 123 TRP A C 1
ATOM 931 O O . TRP A 1 123 ? -1.235 -3.439 5.716 1.00 98.81 123 TRP A O 1
ATOM 941 N N . LEU A 1 124 ? -1.493 -3.114 7.933 1.00 98.38 124 LEU A N 1
ATOM 942 C CA . LEU A 1 124 ? -0.392 -2.169 8.138 1.00 98.38 124 LEU A CA 1
ATOM 943 C C . LEU A 1 124 ? 0.639 -2.699 9.149 1.00 98.38 124 LEU A C 1
ATOM 945 O O . LEU A 1 124 ? 1.559 -1.979 9.533 1.00 98.38 124 LEU A O 1
ATOM 949 N N . ASP A 1 125 ? 0.486 -3.940 9.611 1.00 98.62 125 ASP A N 1
ATOM 950 C CA . ASP A 1 125 ? 1.345 -4.546 10.623 1.00 98.62 125 ASP A CA 1
ATOM 951 C C . ASP A 1 125 ? 2.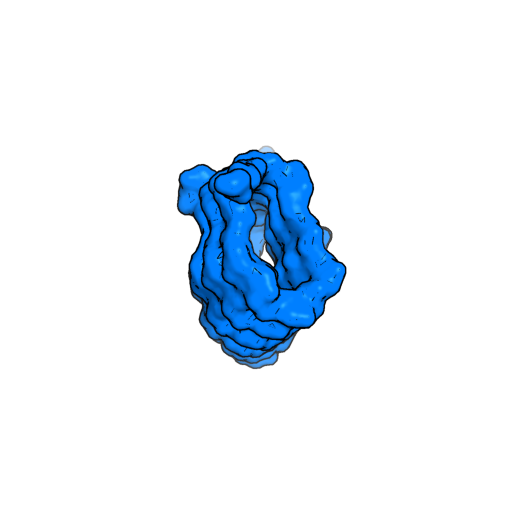793 -4.742 10.147 1.00 98.62 125 ASP A C 1
ATOM 953 O O . ASP A 1 125 ? 3.064 -4.779 8.949 1.00 98.62 125 ASP A O 1
ATOM 957 N N . HIS A 1 126 ? 3.735 -4.884 11.079 1.00 98.00 126 HIS A N 1
ATOM 958 C CA . HIS A 1 126 ? 5.179 -4.945 10.788 1.00 98.00 126 HIS A CA 1
ATOM 959 C C . HIS A 1 126 ? 5.668 -3.754 9.956 1.00 98.00 126 HIS A C 1
ATOM 961 O O . HIS A 1 126 ? 6.161 -3.916 8.840 1.00 98.00 126 HIS A O 1
ATOM 967 N N . ASN A 1 127 ? 5.501 -2.561 10.509 1.00 97.19 127 ASN A N 1
ATOM 968 C CA . ASN A 1 127 ? 6.070 -1.320 9.999 1.00 97.19 127 ASN A CA 1
ATOM 969 C C . ASN A 1 127 ? 6.616 -0.504 11.188 1.00 97.19 127 ASN A C 1
ATOM 971 O O . ASN A 1 127 ? 6.639 -0.964 12.331 1.00 97.19 127 ASN A O 1
ATOM 975 N N . ASN A 1 128 ? 7.057 0.722 10.924 1.00 95.69 128 ASN A N 1
ATOM 976 C CA . ASN A 1 128 ? 7.519 1.690 11.916 1.00 95.69 128 ASN A CA 1
ATOM 977 C C . ASN A 1 128 ? 6.527 2.862 12.059 1.00 95.69 128 ASN A C 1
ATOM 979 O O . ASN A 1 128 ? 6.938 3.993 12.320 1.00 95.69 128 ASN A O 1
ATOM 983 N N . LEU A 1 129 ? 5.225 2.623 11.852 1.00 95.50 129 LEU A N 1
ATOM 984 C CA . LEU A 1 129 ? 4.203 3.672 11.916 1.00 95.50 129 LEU A CA 1
ATOM 985 C C . LEU A 1 129 ? 4.090 4.224 13.338 1.00 95.50 129 LEU A C 1
ATOM 987 O O . LEU A 1 129 ? 4.126 3.465 14.309 1.00 95.50 129 LEU A O 1
ATOM 991 N N . THR A 1 130 ? 3.932 5.540 13.449 1.00 95.06 130 THR A N 1
ATOM 992 C CA . THR A 1 130 ? 3.892 6.287 14.712 1.00 95.06 130 THR A CA 1
ATOM 993 C C . THR A 1 130 ? 2.579 7.051 14.865 1.00 95.06 130 THR A C 1
ATOM 995 O O . THR A 1 130 ? 1.750 7.092 13.960 1.00 95.06 130 THR A O 1
ATOM 998 N N . GLY A 1 131 ? 2.375 7.679 16.023 1.00 94.75 131 GLY A N 1
ATOM 999 C CA . GLY A 1 131 ? 1.190 8.495 16.279 1.00 94.75 131 GLY A CA 1
ATOM 1000 C C . GLY A 1 131 ? -0.077 7.674 16.550 1.00 94.75 131 GLY A C 1
ATOM 1001 O O . GLY A 1 131 ? -0.018 6.445 16.647 1.00 94.75 131 GLY A O 1
ATOM 1002 N N . PRO A 1 132 ? -1.220 8.355 16.738 1.00 96.31 132 PRO A N 1
ATOM 1003 C CA . PRO A 1 132 ? -2.458 7.700 17.123 1.00 96.31 132 PRO A CA 1
ATOM 1004 C C . PRO A 1 132 ? -3.135 7.002 15.944 1.00 96.31 132 PRO A C 1
ATOM 1006 O O . PRO A 1 132 ? -2.941 7.365 14.784 1.00 96.31 132 PRO A O 1
ATOM 1009 N N . ILE A 1 133 ? -4.000 6.038 16.257 1.00 96.88 133 ILE A N 1
ATOM 1010 C CA . ILE A 1 133 ? -4.932 5.466 15.281 1.00 96.88 133 ILE A CA 1
ATOM 1011 C C . ILE A 1 133 ? -5.970 6.547 14.918 1.00 96.88 133 ILE A C 1
ATOM 1013 O O . ILE A 1 133 ? -6.655 7.030 15.824 1.00 96.88 133 ILE A O 1
ATOM 1017 N N . PRO A 1 134 ? -6.120 6.933 13.634 1.00 96.25 134 PRO A N 1
ATOM 1018 C CA . PRO A 1 134 ? -7.099 7.939 13.240 1.00 96.25 134 PRO A CA 1
ATOM 1019 C C . PRO A 1 134 ? -8.526 7.463 13.546 1.00 96.25 134 PRO A C 1
ATOM 1021 O O . PRO A 1 134 ? -8.896 6.365 13.113 1.00 96.25 134 PRO A O 1
ATOM 1024 N N . PRO A 1 135 ? -9.354 8.259 14.248 1.00 96.75 135 PRO A N 1
ATOM 1025 C CA . PRO A 1 135 ? -10.747 7.899 14.517 1.00 96.75 135 PRO A CA 1
ATOM 1026 C C . PRO A 1 135 ? -11.567 7.725 13.230 1.00 96.75 135 PRO A C 1
ATOM 1028 O O . PRO A 1 135 ? -12.547 6.985 13.223 1.00 96.75 135 PRO A O 1
ATOM 1031 N N . GLU A 1 136 ? -11.144 8.337 12.122 1.00 97.88 136 GLU A N 1
ATOM 1032 C CA . GLU A 1 136 ? -11.746 8.183 10.799 1.00 97.88 136 GLU A CA 1
ATOM 1033 C C . GLU A 1 136 ? -11.694 6.743 10.275 1.00 97.88 136 GLU A C 1
ATOM 1035 O O . GLU A 1 136 ? -12.541 6.378 9.464 1.00 97.88 136 GLU A O 1
ATOM 1040 N N . LEU A 1 137 ? -10.782 5.887 10.763 1.00 97.31 137 LEU A N 1
ATOM 1041 C CA . LEU A 1 137 ? -10.832 4.452 10.449 1.00 97.31 137 LEU A CA 1
ATOM 1042 C C . LEU A 1 137 ? -12.123 3.791 10.961 1.00 97.31 137 LEU A C 1
ATOM 1044 O O . LEU A 1 137 ? -12.538 2.768 10.424 1.00 97.31 137 LEU A O 1
ATOM 1048 N N . GLY A 1 138 ? -12.802 4.396 11.942 1.00 96.44 138 GLY A N 1
ATOM 1049 C CA . GLY A 1 138 ? -14.134 3.988 12.392 1.00 96.44 138 GLY A CA 1
ATOM 1050 C C . GLY A 1 138 ? -15.240 4.173 11.344 1.00 96.44 138 GLY A C 1
ATOM 1051 O O . GLY A 1 138 ? -16.305 3.578 11.486 1.00 96.44 138 GLY A O 1
ATOM 1052 N N . ASN A 1 139 ? -14.997 4.936 10.272 1.00 97.44 139 ASN A N 1
ATOM 1053 C CA . ASN A 1 139 ? -15.949 5.108 9.167 1.00 97.44 139 ASN A CA 1
ATOM 1054 C C . ASN A 1 139 ? -15.954 3.922 8.184 1.00 97.44 139 ASN A C 1
ATOM 1056 O O . ASN A 1 139 ? -16.821 3.852 7.310 1.00 97.44 139 ASN A O 1
ATOM 1060 N N . LEU A 1 140 ? -15.001 2.991 8.301 1.00 98.06 140 LEU A N 1
ATOM 1061 C CA . LEU A 1 140 ? -14.848 1.845 7.405 1.00 98.06 140 LEU A CA 1
ATOM 1062 C C . LEU A 1 140 ? -15.883 0.752 7.708 1.00 98.06 140 LEU A C 1
ATOM 1064 O O . LEU A 1 140 ? -15.569 -0.302 8.255 1.00 98.06 140 LEU A O 1
ATOM 1068 N N . ALA A 1 141 ? -17.139 0.997 7.335 1.00 96.31 141 ALA A N 1
ATOM 1069 C CA . ALA A 1 141 ? -18.272 0.126 7.657 1.00 96.31 141 ALA A CA 1
ATOM 1070 C C . ALA A 1 141 ? -18.172 -1.301 7.076 1.00 96.31 141 ALA A C 1
ATOM 1072 O O . ALA A 1 141 ? -18.806 -2.216 7.599 1.00 96.31 141 ALA A O 1
ATOM 1073 N N . ALA A 1 142 ? -17.394 -1.499 6.007 1.00 98.44 142 ALA A N 1
ATOM 1074 C CA . ALA A 1 142 ? -17.166 -2.807 5.389 1.00 98.44 142 ALA A CA 1
ATOM 1075 C C . ALA A 1 142 ? -15.980 -3.584 5.997 1.00 98.44 142 ALA A C 1
ATOM 1077 O O . ALA A 1 142 ? -15.769 -4.743 5.634 1.00 98.44 142 ALA A O 1
ATOM 1078 N N . LEU A 1 143 ? -15.205 -2.977 6.906 1.00 98.62 143 LEU A N 1
ATOM 1079 C CA . LEU A 1 143 ? -13.941 -3.534 7.381 1.00 98.62 143 LEU A CA 1
ATOM 1080 C C . LEU A 1 143 ? -14.162 -4.795 8.222 1.00 98.62 143 LEU A C 1
ATOM 1082 O O . LEU A 1 143 ? -14.852 -4.784 9.239 1.00 98.62 143 LEU A O 1
ATOM 1086 N N . LYS A 1 144 ? -13.524 -5.889 7.804 1.00 98.56 144 LYS A N 1
ATOM 1087 C CA . LYS A 1 144 ? -13.570 -7.202 8.466 1.00 98.56 144 LYS A CA 1
ATOM 1088 C C . LYS A 1 144 ? -12.256 -7.525 9.165 1.00 98.56 144 LYS A C 1
ATOM 1090 O O . LYS A 1 144 ? -12.251 -8.223 10.175 1.00 98.56 144 LYS A O 1
ATOM 1095 N N . MET A 1 145 ? -11.141 -7.046 8.617 1.00 98.69 145 MET A N 1
ATOM 1096 C CA . MET A 1 145 ? -9.798 -7.338 9.112 1.00 98.69 145 MET A CA 1
ATOM 1097 C C . MET A 1 145 ? -8.962 -6.063 9.191 1.00 98.69 145 MET A C 1
ATOM 109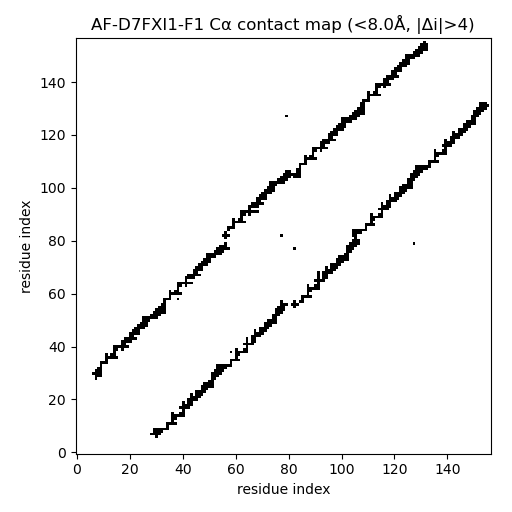9 O O . MET A 1 145 ? -8.711 -5.415 8.176 1.00 98.69 145 MET A O 1
ATOM 1103 N N . LEU A 1 146 ? -8.488 -5.749 10.397 1.00 98.38 146 LEU A N 1
ATOM 1104 C CA . LEU A 1 146 ? -7.590 -4.632 10.674 1.00 98.38 146 LEU A CA 1
ATOM 1105 C C . LEU A 1 146 ? -6.362 -5.139 11.431 1.00 98.38 146 LEU A C 1
ATOM 1107 O O . LEU A 1 146 ? -6.465 -5.533 12.591 1.00 98.38 146 LEU A O 1
ATOM 1111 N N . HIS A 1 147 ? -5.199 -5.137 10.783 1.00 98.44 147 HIS A N 1
ATOM 1112 C CA . HIS A 1 147 ? -3.938 -5.532 11.410 1.00 98.44 147 HIS A CA 1
ATOM 1113 C C . HIS A 1 147 ? -3.013 -4.325 11.536 1.00 98.44 147 HIS A C 1
ATOM 1115 O O . HIS A 1 147 ? -2.542 -3.790 10.536 1.00 98.44 147 HIS A O 1
ATOM 1121 N N . LEU A 1 148 ? -2.743 -3.921 12.778 1.00 98.00 148 LEU A N 1
ATOM 1122 C CA . LEU A 1 148 ? -1.892 -2.771 13.112 1.00 98.00 148 LEU A CA 1
ATOM 1123 C C . LEU A 1 148 ? -0.708 -3.138 14.020 1.00 98.00 148 LEU A C 1
ATOM 1125 O O . LEU A 1 148 ? 0.083 -2.274 14.392 1.00 98.00 148 LEU A O 1
ATOM 1129 N N . TRP A 1 149 ? -0.595 -4.406 14.412 1.00 97.75 149 TRP A N 1
ATOM 1130 C CA . TRP A 1 149 ? 0.406 -4.875 15.368 1.00 97.75 149 TRP A CA 1
ATOM 1131 C C . TRP A 1 149 ? 1.837 -4.767 14.812 1.00 97.75 149 TRP A C 1
ATOM 1133 O O . TRP A 1 149 ? 2.037 -4.636 13.611 1.00 97.75 149 TRP A O 1
ATOM 1143 N N . SER A 1 150 ? 2.854 -4.817 15.677 1.00 97.56 150 SER A N 1
ATOM 1144 C CA . SER A 1 150 ? 4.252 -4.580 15.273 1.00 97.56 150 SER A CA 1
ATOM 1145 C C . SER A 1 150 ? 4.431 -3.231 14.550 1.00 97.56 150 SER A C 1
ATOM 1147 O O . SER A 1 150 ? 4.936 -3.178 13.433 1.00 97.56 150 SER A O 1
ATOM 1149 N N . ASN A 1 151 ? 3.983 -2.162 15.212 1.00 96.69 151 ASN A N 1
ATOM 1150 C CA . ASN A 1 151 ? 4.221 -0.754 14.885 1.00 96.69 151 ASN A CA 1
ATOM 1151 C C . ASN A 1 151 ? 4.543 0.015 16.180 1.00 96.69 151 ASN A C 1
ATOM 1153 O O . ASN A 1 151 ? 4.528 -0.561 17.268 1.00 96.69 151 ASN A O 1
ATOM 1157 N N . GLN A 1 152 ? 4.783 1.321 16.072 1.00 96.00 152 GLN A N 1
ATOM 1158 C CA . GLN A 1 152 ? 5.063 2.241 17.181 1.00 96.00 152 GLN A CA 1
ATOM 1159 C C . GLN A 1 152 ? 3.871 3.187 17.442 1.00 96.00 152 GLN A C 1
ATOM 1161 O O . GLN A 1 152 ? 4.045 4.356 17.796 1.00 96.00 152 GLN A O 1
ATOM 1166 N N . LEU A 1 153 ? 2.646 2.696 17.221 1.00 95.38 153 LEU A N 1
ATOM 1167 C CA . LEU A 1 153 ? 1.417 3.480 17.364 1.00 95.38 153 LEU A CA 1
ATOM 1168 C C . LEU A 1 153 ? 1.160 3.829 18.832 1.00 95.38 153 LEU A C 1
ATOM 1170 O O . LEU A 1 153 ? 1.323 2.995 19.726 1.00 95.38 153 LEU A O 1
ATOM 1174 N N . SER A 1 154 ? 0.719 5.060 19.071 1.00 90.69 154 SER A N 1
ATOM 1175 C CA . SER A 1 154 ? 0.285 5.521 20.385 1.00 90.69 154 SER A CA 1
ATOM 1176 C C . SER A 1 154 ? -1.227 5.371 20.550 1.00 90.69 154 SER A C 1
ATOM 1178 O O . SER A 1 154 ? -1.991 5.313 19.587 1.00 90.69 154 SER A O 1
ATOM 1180 N N . VAL A 1 155 ? -1.674 5.320 21.802 1.00 76.81 155 VAL A N 1
ATOM 1181 C CA . VAL A 1 155 ? -3.095 5.406 22.149 1.00 76.81 155 VAL A CA 1
ATOM 1182 C C . VAL A 1 155 ? -3.370 6.837 22.594 1.00 76.81 155 VAL A C 1
ATOM 1184 O O . VAL A 1 155 ? -2.660 7.354 23.457 1.00 76.81 155 VAL A O 1
ATOM 1187 N N . THR A 1 156 ? -4.384 7.481 22.019 1.00 63.62 156 THR A N 1
ATOM 1188 C CA . THR A 1 156 ? -4.953 8.701 22.604 1.00 63.62 156 THR A CA 1
ATOM 1189 C C . THR A 1 156 ? -5.949 8.256 23.672 1.00 63.62 156 THR A C 1
ATOM 1191 O O . THR A 1 156 ? -6.916 7.571 23.339 1.00 63.62 156 THR A O 1
ATOM 1194 N N . ILE A 1 157 ? -5.666 8.563 24.941 1.00 46.47 157 ILE A N 1
ATOM 1195 C CA . ILE A 1 157 ? -6.605 8.382 26.063 1.00 46.47 157 ILE A CA 1
ATOM 1196 C C . ILE A 1 157 ? -7.572 9.565 26.073 1.00 46.47 157 ILE A C 1
ATOM 1198 O O . ILE A 1 157 ? -7.080 10.699 25.868 1.00 46.47 157 ILE A O 1
#

InterPro domains:
  IPR001611 Leucine-rich repeat [PF00560] (20-41)
  IPR001611 Leucine-rich repeat [PF00560] (44-65)
  IPR001611 Leucine-rich repeat [PF00560] (68-84)
  IPR001611 Leucine-rich repeat [PF00560] (95-116)
  IPR001611 Leucine-rich repeat [PF00560] (118-140)
  IPR003591 Leucine-rich repeat, typical subtype [SM00369] (17-40)
  IPR003591 Leucine-rich repeat, typical subtype [SM00369] (41-64)
  IPR003591 Leucine-rich repeat, typical subtype [SM00369] (65-92)
  IPR003591 Leucine-rich repeat, typical subtype [SM00369] (116-140)
  IPR032675 Leucine-rich repeat domain superfamily [G3DSA:3.80.10.10] (3-157)
  IPR053211 DNA damage-repair/toleration-associated protein [PTHR48060] (8-83)

Foldseek 3Di:
DDPPDPQQEDDLCVLVPQQDQEDAPEQDAHEEADHLSVLSNQNHAEDHHEHYAYEEEDRLSVLSNQNHQYDHHEQYAYAAVPYADRLSVLNNQNHAYDAHHNYAHEEADHLSVLSNQNHAEDHPAQYAYEEEDRCSVVSNPNHNYDHHYNYHYDYDD

Secondary structure (DSSP, 8-state):
--------BPPGGGGG-TT--EEE--SS--EEPPPGGGGG-TT--EEE--SSEEBSPPPGGGGG-TT--EEE--SSB-B-SS-PPPGGGGG-TT--EEE--SSB-EEPPPGGGGG-TT--EEE--SSEEEEEPPGGGGG-TT--EEE--SSEEEP--

Sequence (157 aa):
MSREFRNCHIPRQLGDLGALETLNLGFNKLDGAIPLELGNLAALQALNLGWNQLSGHIPRQLGDLGALETLNLGFNKLDGELSPIPVELGRLAVLVYLSLRGNELTGPIPKELGALSRLETLWLDHNNLTGPIPPELGNLAALKMLHLWSNQLSVTI

Solvent-accessible surface area (backbone atoms only — not comparable to full-atom values): 7604 Å² total; per-residue (Å²): 135,85,80,78,76,76,80,47,51,67,64,51,71,63,20,71,43,48,80,41,40,68,48,80,59,46,74,45,80,34,29,51,52,63,49,56,41,54,24,53,19,52,46,22,29,33,42,30,51,20,40,29,49,31,24,50,49,72,46,51,39,56,23,59,19,58,49,23,29,34,42,31,52,20,38,30,46,30,41,7,95,88,21,46,67,48,56,40,55,25,54,21,56,54,20,31,37,42,30,54,21,38,27,43,31,16,48,50,63,47,50,42,56,21,57,20,51,47,23,29,34,42,31,53,20,40,26,50,29,27,50,46,78,44,72,41,53,75,56,27,80,47,52,76,44,79,40,62,55,62,45,56,61,45,83,83,129

pLDDT: mean 93.13, std 12.97, range [38.88, 98.94]